Protein AF-A0A2A2I5F9-F1 (afdb_monomer_lite)

Radius of gyration: 12.44 Å; chains: 1; bounding box: 21×16×47 Å

Structure (mmCIF, N/CA/C/O backbone):
data_AF-A0A2A2I5F9-F1
#
_entry.id   AF-A0A2A2I5F9-F1
#
loop_
_atom_site.group_PDB
_atom_site.id
_atom_site.type_symbol
_atom_site.label_atom_id
_atom_site.label_alt_id
_atom_site.label_comp_id
_atom_site.label_asym_id
_atom_site.label_entity_id
_atom_site.label_seq_id
_atom_site.pdbx_PDB_ins_code
_atom_site.Cartn_x
_atom_site.Cartn_y
_atom_site.Cartn_z
_atom_site.occupancy
_atom_site.B_iso_or_equiv
_atom_site.auth_seq_id
_atom_site.auth_comp_id
_atom_site.auth_asym_id
_atom_site.auth_atom_id
_atom_site.pdbx_PDB_model_num
ATOM 1 N N . MET A 1 1 ? -6.396 -9.359 -21.633 1.00 47.34 1 MET A N 1
ATOM 2 C CA . MET A 1 1 ? -5.167 -9.534 -20.839 1.00 47.34 1 MET A CA 1
ATOM 3 C C . MET A 1 1 ? -5.591 -9.605 -19.384 1.00 47.34 1 MET A C 1
ATOM 5 O O . MET A 1 1 ? -6.292 -8.702 -18.944 1.00 47.34 1 MET A O 1
ATOM 9 N N . ALA A 1 2 ? -5.316 -10.707 -18.684 1.00 54.31 2 ALA A N 1
ATOM 10 C CA . ALA A 1 2 ? -5.602 -10.790 -17.255 1.00 54.31 2 ALA A CA 1
ATOM 11 C C . ALA A 1 2 ? -4.470 -10.065 -16.526 1.00 54.31 2 ALA A C 1
ATOM 13 O O . ALA A 1 2 ? -3.330 -10.518 -16.551 1.00 54.31 2 ALA A O 1
ATOM 14 N N . VAL A 1 3 ? -4.772 -8.908 -15.946 1.00 63.06 3 VAL A N 1
ATOM 15 C CA . VAL A 1 3 ? -3.828 -8.199 -15.087 1.00 63.06 3 VAL A CA 1
ATOM 16 C C . VAL A 1 3 ? -3.707 -9.017 -13.803 1.00 63.06 3 VAL A C 1
ATOM 18 O O . VAL A 1 3 ? -4.638 -9.043 -13.001 1.00 63.06 3 VAL A O 1
ATOM 21 N N . THR A 1 4 ? -2.594 -9.724 -13.624 1.00 74.00 4 THR A N 1
ATOM 22 C CA . THR A 1 4 ? -2.347 -10.486 -12.396 1.00 74.00 4 THR A CA 1
ATOM 23 C C . THR A 1 4 ? -2.147 -9.504 -11.245 1.00 74.00 4 THR A C 1
ATOM 25 O O . THR A 1 4 ? -1.149 -8.780 -11.202 1.00 74.00 4 THR A O 1
ATOM 28 N N . GLN A 1 5 ? -3.126 -9.456 -10.345 1.00 81.25 5 GLN A N 1
ATOM 29 C CA . GLN A 1 5 ? -3.071 -8.718 -9.089 1.00 81.25 5 GLN A CA 1
ATOM 30 C C . GLN A 1 5 ? -2.923 -9.712 -7.938 1.00 81.25 5 GLN A C 1
ATOM 32 O O . GLN A 1 5 ? -3.685 -10.672 -7.847 1.00 81.25 5 GLN A O 1
ATOM 37 N N . GLU A 1 6 ? -1.941 -9.484 -7.071 1.00 89.69 6 GLU A N 1
ATOM 38 C CA . GLU A 1 6 ? -1.665 -10.332 -5.909 1.00 89.69 6 GLU A CA 1
ATOM 39 C C . GLU A 1 6 ? -1.667 -9.483 -4.640 1.00 89.69 6 GLU A C 1
ATOM 41 O O . GLU A 1 6 ? -0.912 -8.514 -4.540 1.00 89.69 6 GLU A O 1
ATOM 46 N N . VAL A 1 7 ? -2.515 -9.837 -3.673 1.00 90.50 7 VAL A N 1
ATOM 47 C CA . VAL A 1 7 ? -2.569 -9.173 -2.365 1.00 90.50 7 VAL A CA 1
ATOM 48 C C . VAL A 1 7 ? -1.374 -9.631 -1.530 1.00 90.50 7 VAL A C 1
ATOM 50 O O . VAL A 1 7 ? -1.206 -10.822 -1.282 1.00 90.50 7 VAL A O 1
ATOM 53 N N . LEU A 1 8 ? -0.542 -8.683 -1.102 1.00 91.75 8 LEU A N 1
ATOM 54 C CA . LEU A 1 8 ? 0.677 -8.935 -0.329 1.00 91.75 8 LEU A CA 1
ATOM 55 C C . LEU A 1 8 ? 0.529 -8.621 1.162 1.00 91.75 8 LEU A C 1
ATOM 57 O O . LEU A 1 8 ? 1.261 -9.171 1.981 1.00 91.75 8 LEU A O 1
ATOM 61 N N . LEU A 1 9 ? -0.374 -7.707 1.515 1.00 90.50 9 LEU A N 1
ATOM 62 C CA . 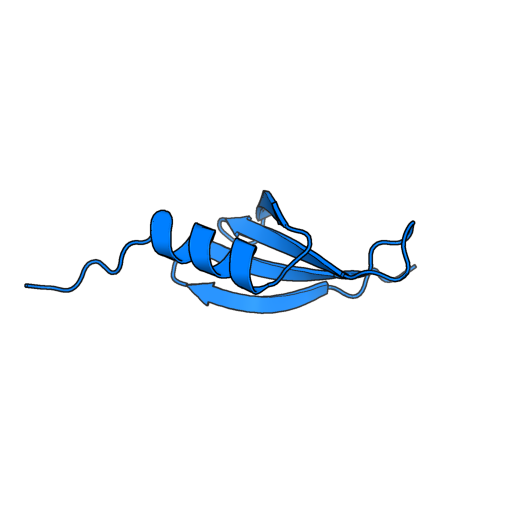LEU A 1 9 ? -0.643 -7.313 2.895 1.00 90.50 9 LEU A CA 1
ATOM 63 C C . LEU A 1 9 ? -2.088 -6.837 3.003 1.00 90.50 9 LEU A C 1
ATOM 65 O O . LEU A 1 9 ? -2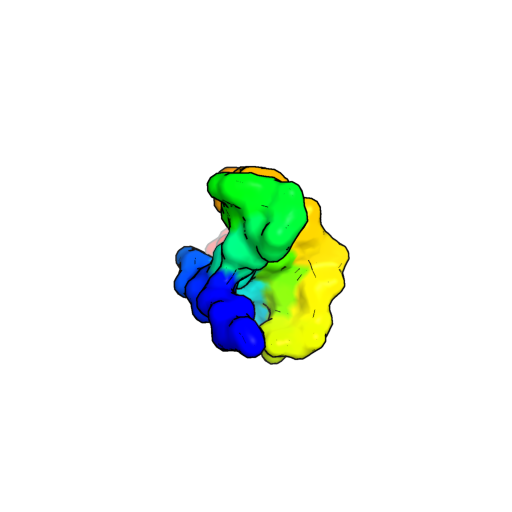.560 -6.132 2.118 1.00 90.50 9 LEU A O 1
ATOM 69 N N . GLU A 1 10 ? -2.764 -7.192 4.086 1.00 89.81 10 GLU A N 1
ATOM 70 C CA . GLU A 1 10 ? -4.106 -6.716 4.421 1.00 89.81 10 GLU A CA 1
ATOM 71 C C . GLU A 1 10 ? -4.122 -6.369 5.914 1.00 89.81 10 GLU A C 1
ATOM 73 O O . GLU A 1 10 ? -3.726 -7.182 6.752 1.00 89.81 10 GLU A O 1
ATOM 78 N N . GLN A 1 11 ? -4.486 -5.130 6.235 1.00 86.75 11 GLN A N 1
ATOM 79 C CA . GLN A 1 11 ? -4.557 -4.580 7.584 1.00 86.75 11 GLN A CA 1
ATOM 80 C C . GLN A 1 11 ? -5.791 -3.691 7.707 1.00 86.75 11 GLN A C 1
ATOM 82 O O . GLN A 1 11 ? -5.821 -2.588 7.162 1.00 86.75 11 GLN A O 1
ATOM 87 N N . ASP A 1 12 ? -6.776 -4.162 8.470 1.00 86.19 12 ASP A N 1
ATOM 88 C CA . ASP A 1 12 ? -8.056 -3.476 8.663 1.00 86.19 12 ASP A CA 1
ATOM 89 C C . ASP A 1 12 ? -8.703 -3.131 7.306 1.00 86.19 12 ASP A C 1
ATOM 91 O O . ASP A 1 12 ? -8.980 -4.034 6.517 1.00 86.19 12 ASP A O 1
ATOM 95 N N . LEU A 1 13 ? -8.907 -1.850 6.998 1.00 89.75 13 LEU A N 1
ATOM 96 C CA . LEU A 1 13 ? -9.435 -1.397 5.712 1.00 89.75 13 LEU A CA 1
ATOM 97 C C . LEU A 1 13 ? -8.373 -1.252 4.612 1.00 89.75 13 LEU A C 1
ATOM 99 O O . LEU A 1 13 ? -8.739 -1.025 3.462 1.00 89.75 13 LEU A O 1
ATOM 103 N N . LEU A 1 14 ? -7.080 -1.341 4.927 1.00 92.19 14 LEU A N 1
ATOM 104 C CA . LEU A 1 14 ? -5.985 -1.120 3.980 1.00 92.19 14 LEU A CA 1
ATOM 105 C C . LEU A 1 14 ? -5.434 -2.441 3.443 1.00 92.19 14 LEU A C 1
ATOM 107 O O . LEU A 1 14 ? -5.161 -3.370 4.196 1.00 92.19 14 LEU A O 1
ATOM 111 N N . ARG A 1 15 ? -5.164 -2.508 2.140 1.00 93.62 15 ARG A N 1
ATOM 112 C CA . ARG A 1 15 ? -4.460 -3.638 1.522 1.00 93.62 15 ARG A CA 1
ATOM 113 C C . ARG A 1 15 ? -3.380 -3.180 0.556 1.00 93.62 15 ARG A C 1
ATOM 115 O O . ARG A 1 15 ? -3.526 -2.159 -0.103 1.00 93.62 15 ARG A O 1
ATOM 122 N N . ILE A 1 16 ? -2.300 -3.946 0.451 1.00 94.38 16 ILE A N 1
ATOM 123 C CA . ILE A 1 16 ? -1.235 -3.746 -0.531 1.00 94.38 16 ILE A CA 1
ATOM 124 C C . ILE A 1 16 ? -1.377 -4.812 -1.604 1.00 94.38 16 ILE A C 1
ATOM 126 O O . ILE A 1 16 ? -1.287 -6.003 -1.312 1.00 94.38 16 ILE A O 1
ATOM 130 N N . VAL A 1 17 ? -1.543 -4.386 -2.848 1.00 94.00 17 VAL A N 1
ATOM 131 C CA . VAL A 1 17 ? -1.669 -5.260 -4.012 1.00 94.00 17 VAL A CA 1
ATOM 132 C C . VAL A 1 17 ? -0.496 -5.029 -4.942 1.00 94.00 17 VAL A C 1
ATOM 134 O O . VAL A 1 17 ? -0.225 -3.902 -5.349 1.00 94.00 17 VAL A O 1
ATOM 137 N N . SER A 1 18 ? 0.207 -6.097 -5.303 1.00 93.19 18 SER A N 1
ATOM 138 C CA . SER A 1 18 ? 1.175 -6.041 -6.389 1.00 93.19 18 SER A CA 1
ATOM 139 C C . SER A 1 18 ? 0.480 -6.243 -7.726 1.00 93.19 18 SER A C 1
ATOM 141 O O . SER A 1 18 ? -0.357 -7.131 -7.890 1.00 93.19 18 SER A O 1
ATOM 143 N N . ARG A 1 19 ? 0.830 -5.394 -8.685 1.00 89.69 19 ARG A N 1
ATOM 144 C CA . ARG A 1 19 ? 0.350 -5.441 -10.060 1.00 89.69 19 ARG A CA 1
ATOM 145 C C . ARG A 1 19 ? 1.559 -5.382 -10.988 1.00 89.69 19 ARG A C 1
ATOM 147 O O . ARG A 1 19 ? 2.476 -4.594 -10.759 1.00 89.69 19 ARG A O 1
ATOM 154 N N . ALA A 1 20 ? 1.570 -6.213 -12.026 1.00 85.31 20 ALA A N 1
ATOM 155 C CA . ALA A 1 20 ? 2.541 -6.068 -13.107 1.00 85.31 20 ALA A CA 1
ATOM 156 C C . ALA A 1 20 ? 2.258 -4.762 -13.865 1.00 85.31 20 ALA A C 1
ATOM 158 O O . ALA A 1 20 ? 1.116 -4.524 -14.270 1.00 85.31 20 ALA A O 1
ATOM 159 N N . ASP A 1 21 ? 3.270 -3.911 -14.021 1.00 79.75 21 ASP A N 1
ATOM 160 C CA . ASP A 1 21 ? 3.147 -2.736 -14.875 1.00 79.75 21 ASP A CA 1
ATOM 161 C C . ASP A 1 21 ? 3.187 -3.195 -16.337 1.00 79.75 21 ASP A C 1
ATOM 163 O O . ASP A 1 21 ? 4.114 -3.881 -16.748 1.00 79.75 21 ASP A O 1
ATOM 167 N N . GLU A 1 22 ? 2.175 -2.870 -17.143 1.00 71.06 22 GLU A N 1
ATOM 168 C CA . GLU A 1 22 ? 2.163 -3.314 -18.549 1.00 71.06 22 GLU A CA 1
ATOM 169 C C . GLU A 1 22 ? 3.175 -2.540 -19.414 1.00 71.06 22 GLU A C 1
ATOM 171 O O . GLU A 1 22 ? 3.472 -2.957 -20.531 1.00 71.06 22 GLU A O 1
ATOM 176 N N . SER A 1 23 ? 3.709 -1.421 -18.906 1.00 68.94 23 SER A N 1
ATOM 177 C CA . SER A 1 23 ? 4.636 -0.539 -19.630 1.00 68.94 23 SER A CA 1
ATOM 178 C C . SER A 1 23 ? 6.102 -0.714 -19.222 1.00 68.94 23 SER A C 1
ATOM 180 O O . SER A 1 23 ? 6.990 -0.249 -19.934 1.00 68.94 23 SER A O 1
ATOM 182 N N . SER A 1 24 ? 6.366 -1.394 -18.107 1.00 62.84 24 SER A N 1
ATOM 183 C CA . SER A 1 24 ? 7.697 -1.588 -17.534 1.00 62.84 24 SER A CA 1
ATOM 184 C C . SER A 1 24 ? 7.839 -3.034 -17.075 1.00 62.84 24 SER A C 1
ATOM 186 O O . SER A 1 24 ? 6.906 -3.593 -16.519 1.00 62.84 24 SER A O 1
ATOM 188 N N . GLU A 1 25 ? 9.028 -3.633 -17.164 1.00 71.56 25 GLU A N 1
ATOM 189 C CA . GLU A 1 25 ? 9.306 -4.967 -16.581 1.00 71.56 25 GLU A CA 1
ATOM 190 C C . GLU A 1 25 ? 9.237 -4.994 -15.028 1.00 71.56 25 GLU A C 1
ATOM 192 O O . GLU A 1 25 ? 9.710 -5.925 -14.376 1.00 71.56 25 GLU A O 1
ATOM 197 N N . GLY A 1 26 ? 8.665 -3.957 -14.411 1.00 78.38 26 GLY A N 1
ATOM 198 C CA . GLY A 1 26 ? 8.559 -3.759 -12.975 1.00 78.38 26 GLY A CA 1
ATOM 199 C C . GLY A 1 26 ? 7.190 -4.131 -12.406 1.00 78.38 26 GLY A C 1
ATOM 200 O O . GLY A 1 26 ? 6.177 -4.227 -13.100 1.00 78.38 26 GLY A O 1
ATOM 201 N N . ARG A 1 27 ? 7.157 -4.315 -11.085 1.00 88.06 27 ARG A N 1
ATOM 202 C CA . ARG A 1 27 ? 5.915 -4.415 -10.313 1.00 88.06 27 ARG A CA 1
ATOM 203 C C . ARG A 1 27 ? 5.616 -3.072 -9.664 1.00 88.06 27 ARG A C 1
ATOM 205 O O . ARG A 1 27 ? 6.521 -2.435 -9.129 1.00 88.06 27 ARG A O 1
ATOM 212 N N . VAL A 1 28 ? 4.346 -2.693 -9.656 1.00 91.88 28 VAL A N 1
ATOM 213 C CA . VAL A 1 28 ? 3.836 -1.588 -8.842 1.00 91.88 28 VAL A CA 1
ATOM 214 C C . VAL A 1 28 ? 3.057 -2.146 -7.661 1.00 91.88 28 VAL A C 1
ATOM 216 O O . VAL A 1 28 ? 2.417 -3.195 -7.755 1.00 91.88 28 VAL A O 1
ATOM 219 N N . TYR A 1 29 ? 3.126 -1.441 -6.542 1.00 93.81 29 TYR A N 1
ATOM 220 C CA . TYR A 1 29 ? 2.490 -1.807 -5.286 1.00 93.81 29 TYR A CA 1
ATOM 221 C C . TYR A 1 29 ? 1.432 -0.762 -4.968 1.00 93.81 29 TYR A C 1
ATOM 223 O O . TYR A 1 29 ? 1.747 0.387 -4.665 1.00 93.81 29 TYR A O 1
ATOM 231 N N . LEU A 1 30 ? 0.174 -1.151 -5.095 1.00 93.88 30 LEU A N 1
ATOM 232 C CA . LEU A 1 30 ? -0.980 -0.297 -4.878 1.00 93.88 30 LEU A CA 1
ATOM 233 C C . LEU A 1 30 ? -1.441 -0.465 -3.438 1.00 93.88 30 LEU A C 1
ATOM 235 O O . LEU A 1 30 ? -1.640 -1.590 -2.990 1.00 93.88 30 LEU A O 1
ATOM 239 N N . VAL A 1 31 ? -1.613 0.640 -2.724 1.00 93.94 31 VAL A N 1
ATOM 240 C CA . VAL A 1 31 ? -2.306 0.649 -1.437 1.00 93.94 31 VAL A CA 1
ATOM 241 C C . VAL A 1 31 ? -3.764 0.971 -1.714 1.00 93.94 31 VAL A C 1
ATOM 243 O O . VAL A 1 31 ? -4.068 2.039 -2.244 1.00 93.94 31 VAL A O 1
ATOM 246 N N . GLU A 1 32 ? -4.656 0.052 -1.376 1.00 94.31 32 GLU A N 1
ATOM 247 C CA . GLU A 1 32 ? -6.093 0.184 -1.582 1.00 94.31 32 GLU A CA 1
ATOM 248 C C . GLU A 1 32 ? -6.845 0.232 -0.251 1.00 94.31 32 GLU A C 1
ATOM 250 O O . GLU A 1 32 ? -6.460 -0.449 0.697 1.00 94.31 32 GLU A O 1
ATOM 255 N N . ILE A 1 33 ? -7.936 1.000 -0.200 1.00 90.75 33 ILE A N 1
ATOM 256 C CA . ILE A 1 33 ? -8.923 0.966 0.885 1.00 90.75 33 ILE A CA 1
ATOM 257 C C . ILE A 1 33 ? -10.111 0.105 0.459 1.00 90.75 33 ILE A C 1
ATOM 259 O O . ILE A 1 33 ? -10.630 0.269 -0.652 1.00 90.75 33 ILE A O 1
ATOM 263 N N . ASP A 1 34 ? -10.540 -0.807 1.337 1.00 86.56 34 ASP A N 1
ATOM 264 C CA . ASP A 1 34 ? -11.670 -1.740 1.153 1.00 86.56 34 ASP A CA 1
ATOM 265 C C . ASP A 1 34 ? -11.571 -2.552 -0.150 1.00 86.56 34 ASP A C 1
ATOM 267 O O . ASP A 1 34 ? -12.532 -3.107 -0.677 1.00 86.56 34 ASP A O 1
ATOM 271 N N . GLY A 1 35 ? -10.379 -2.566 -0.737 1.00 83.81 35 GLY A N 1
ATOM 272 C CA . GLY A 1 35 ? -10.136 -3.159 -2.025 1.00 83.81 35 GLY A CA 1
ATOM 273 C C . GLY A 1 35 ? -10.888 -2.589 -3.220 1.00 83.81 35 GLY A C 1
ATOM 274 O O . GLY A 1 35 ? -11.058 -3.292 -4.222 1.00 83.81 35 GLY A O 1
ATOM 275 N N . ARG A 1 36 ? -11.348 -1.347 -3.109 1.00 85.31 36 ARG A N 1
ATOM 276 C CA . ARG A 1 36 ? -12.113 -0.663 -4.157 1.00 85.31 36 ARG A CA 1
ATOM 277 C C . ARG A 1 36 ? -11.410 0.579 -4.666 1.00 85.31 36 ARG A C 1
ATOM 279 O O . ARG A 1 36 ? -11.508 0.882 -5.851 1.00 85.31 36 ARG A O 1
ATOM 286 N N . GLU A 1 37 ? -10.718 1.290 -3.784 1.00 90.50 37 GLU A N 1
ATOM 287 C CA . GLU A 1 37 ? -10.096 2.568 -4.102 1.00 90.50 37 GLU A CA 1
ATOM 288 C C . GLU A 1 37 ? -8.595 2.504 -3.855 1.00 90.50 37 GLU A C 1
ATOM 290 O O . GLU A 1 37 ? -8.158 2.188 -2.752 1.00 90.50 37 GLU A O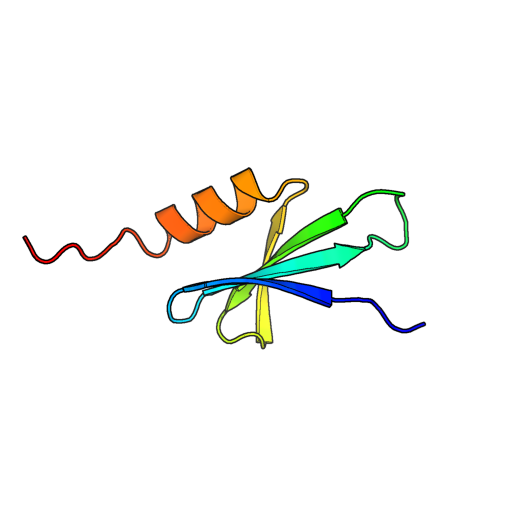 1
ATOM 295 N N . THR A 1 38 ? -7.796 2.813 -4.877 1.00 92.25 38 THR A N 1
ATOM 296 C CA . THR A 1 38 ? -6.346 2.964 -4.724 1.00 92.25 38 THR A CA 1
ATOM 297 C C . THR A 1 38 ? -6.038 4.338 -4.139 1.00 92.25 38 THR A C 1
ATOM 299 O O . THR A 1 38 ? -6.242 5.353 -4.799 1.00 92.25 38 THR A O 1
ATOM 302 N N . LEU A 1 39 ? -5.487 4.364 -2.928 1.00 91.88 39 LEU A N 1
ATOM 303 C CA . LEU A 1 39 ? -4.975 5.578 -2.298 1.00 91.88 39 LEU A CA 1
ATOM 304 C C . LEU A 1 39 ? -3.704 6.067 -2.978 1.00 91.88 39 LEU A C 1
ATOM 306 O O . LEU A 1 39 ? -3.554 7.247 -3.291 1.00 91.88 39 LEU A O 1
ATOM 310 N N . HIS A 1 40 ? -2.749 5.152 -3.140 1.00 93.06 40 HIS A N 1
ATOM 311 C CA . HIS A 1 40 ? -1.444 5.491 -3.674 1.00 93.06 40 HIS A CA 1
ATOM 312 C C . HIS A 1 40 ? -0.739 4.282 -4.283 1.00 93.06 40 HIS A C 1
ATOM 314 O O . HIS A 1 40 ? -1.046 3.132 -3.970 1.00 93.06 40 HIS A O 1
ATOM 320 N N . SER A 1 41 ? 0.220 4.555 -5.162 1.00 92.50 41 SER A N 1
ATOM 321 C CA . SER A 1 41 ? 1.005 3.558 -5.881 1.00 92.50 41 SER A CA 1
ATOM 322 C C . SER A 1 41 ? 2.487 3.775 -5.617 1.00 92.50 41 SER A C 1
ATOM 324 O O . SER A 1 41 ? 2.985 4.889 -5.772 1.00 92.50 41 SER A O 1
ATOM 326 N N . PHE A 1 42 ? 3.195 2.704 -5.289 1.00 93.56 42 PHE A N 1
ATOM 327 C CA . PHE A 1 42 ? 4.618 2.719 -4.984 1.00 93.56 42 PHE A CA 1
ATOM 328 C C . PHE A 1 42 ? 5.384 1.790 -5.919 1.00 93.56 42 PHE A C 1
ATOM 330 O O . PHE A 1 42 ? 4.882 0.748 -6.337 1.00 93.56 42 PHE A O 1
ATOM 337 N N . SER A 1 43 ? 6.640 2.131 -6.194 1.00 91.06 43 SER A N 1
ATOM 338 C CA . SER A 1 43 ? 7.542 1.275 -6.974 1.00 91.06 43 SER A CA 1
ATOM 339 C C . SER A 1 43 ? 8.141 0.129 -6.148 1.00 91.06 43 SER A C 1
ATOM 341 O O . SER A 1 43 ? 8.730 -0.790 -6.709 1.00 91.06 43 SER A O 1
ATOM 343 N N . THR A 1 44 ? 8.013 0.164 -4.814 1.00 92.25 44 THR A N 1
ATOM 344 C CA . THR A 1 44 ? 8.535 -0.870 -3.908 1.00 92.25 44 THR A CA 1
ATOM 345 C C . THR A 1 44 ? 7.516 -1.25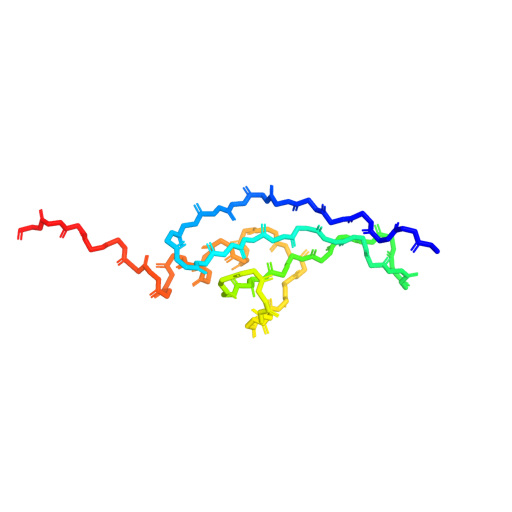5 -2.837 1.00 92.25 44 THR A C 1
ATOM 347 O O . THR A 1 44 ? 6.742 -0.423 -2.359 1.00 92.25 44 THR A O 1
ATOM 350 N N . PHE A 1 45 ? 7.543 -2.528 -2.428 1.00 92.38 45 PHE A N 1
ATOM 351 C CA . PHE A 1 45 ? 6.677 -3.044 -1.366 1.00 92.38 45 PHE A CA 1
ATOM 352 C C . PHE A 1 45 ? 6.948 -2.368 -0.018 1.00 92.38 45 PHE A C 1
ATOM 354 O O . PHE A 1 45 ? 6.018 -2.078 0.728 1.00 92.38 45 PHE A O 1
ATOM 361 N N . GLU A 1 46 ? 8.217 -2.090 0.291 1.00 93.69 46 GLU A N 1
ATOM 362 C CA . GLU A 1 46 ? 8.611 -1.471 1.558 1.00 93.69 46 GLU A CA 1
ATOM 363 C C . GLU A 1 46 ? 8.001 -0.075 1.729 1.00 93.69 46 GLU A C 1
ATOM 365 O O . GLU A 1 46 ? 7.445 0.213 2.788 1.00 93.69 46 GLU A O 1
ATOM 370 N N . ALA A 1 47 ? 8.011 0.750 0.677 1.00 94.12 47 ALA A N 1
ATOM 371 C CA . ALA A 1 47 ? 7.403 2.077 0.714 1.00 94.12 47 ALA A CA 1
ATOM 372 C C . ALA A 1 47 ? 5.878 2.000 0.909 1.00 94.12 47 ALA A C 1
ATOM 374 O O . ALA A 1 47 ? 5.324 2.717 1.743 1.00 94.12 47 ALA A O 1
ATOM 375 N N . ALA A 1 48 ? 5.207 1.071 0.214 1.00 93.62 48 ALA A N 1
ATOM 376 C CA . ALA A 1 48 ? 3.779 0.819 0.410 1.00 93.62 48 ALA A CA 1
ATOM 377 C C . ALA A 1 48 ? 3.469 0.375 1.849 1.00 93.62 48 ALA A C 1
ATOM 379 O O . ALA A 1 48 ? 2.519 0.857 2.463 1.00 93.62 48 ALA A O 1
ATOM 380 N N . ARG A 1 49 ? 4.302 -0.502 2.422 1.00 92.62 49 ARG A N 1
ATOM 381 C CA . ARG A 1 49 ? 4.155 -0.977 3.802 1.00 92.62 49 ARG A CA 1
ATOM 382 C C . ARG A 1 49 ? 4.359 0.138 4.824 1.00 92.62 49 ARG A C 1
ATOM 384 O O . ARG A 1 49 ? 3.580 0.231 5.767 1.00 92.62 49 ARG A O 1
ATOM 391 N N . GLN A 1 50 ? 5.379 0.975 4.652 1.00 92.44 50 GLN A N 1
ATOM 392 C CA . GLN A 1 50 ? 5.616 2.130 5.523 1.00 92.44 50 GLN A CA 1
ATOM 393 C C . GLN A 1 50 ? 4.433 3.102 5.498 1.00 92.44 50 GLN A C 1
ATOM 395 O O . GLN A 1 50 ? 4.037 3.612 6.542 1.00 92.44 50 GLN A O 1
ATOM 400 N N . PHE A 1 51 ? 3.835 3.314 4.325 1.00 91.81 51 PHE A N 1
ATOM 401 C CA . PHE A 1 51 ? 2.648 4.148 4.184 1.00 91.81 51 PHE A CA 1
ATOM 402 C C . PHE A 1 51 ? 1.437 3.567 4.925 1.00 91.81 51 PHE A C 1
ATOM 404 O O . PHE A 1 51 ? 0.790 4.288 5.681 1.00 91.81 51 PHE A O 1
ATOM 411 N N . VAL A 1 52 ? 1.169 2.263 4.786 1.00 90.25 52 VAL A N 1
ATOM 412 C CA . VAL A 1 52 ? 0.102 1.589 5.551 1.00 90.25 52 VAL A CA 1
ATOM 413 C C . VAL A 1 52 ? 0.340 1.718 7.057 1.00 90.25 52 VAL A C 1
ATOM 415 O O . VAL A 1 52 ? -0.570 2.113 7.780 1.00 90.25 52 VAL A O 1
ATOM 418 N N . ALA A 1 53 ? 1.571 1.489 7.522 1.00 88.81 53 ALA A N 1
ATOM 419 C CA . ALA A 1 53 ? 1.931 1.627 8.935 1.00 88.81 53 ALA A CA 1
ATOM 420 C C . ALA A 1 53 ? 1.795 3.067 9.470 1.00 88.81 53 ALA A C 1
ATOM 422 O O . ALA A 1 53 ? 1.592 3.263 10.663 1.00 88.81 53 ALA A O 1
ATOM 423 N N . MET A 1 54 ? 1.911 4.078 8.605 1.00 88.81 54 MET A N 1
ATOM 424 C CA . MET A 1 54 ? 1.693 5.481 8.967 1.00 88.81 54 MET A CA 1
ATOM 425 C C . MET A 1 54 ? 0.202 5.836 9.061 1.00 88.81 54 MET A C 1
ATOM 427 O O . MET A 1 54 ? -0.165 6.678 9.876 1.00 88.81 54 MET A O 1
ATOM 431 N N . LEU A 1 55 ? -0.646 5.231 8.221 1.00 86.19 55 LEU A N 1
ATOM 432 C CA . LEU A 1 55 ? -2.094 5.476 8.197 1.00 86.19 55 LEU A CA 1
ATOM 433 C C . LEU A 1 55 ? -2.847 4.714 9.286 1.00 86.19 55 LEU A C 1
ATOM 435 O O . LEU A 1 55 ? -3.783 5.246 9.877 1.00 86.19 55 LEU A O 1
ATOM 439 N N . ALA A 1 56 ? -2.421 3.485 9.551 1.00 74.69 56 ALA A N 1
ATOM 440 C CA . ALA A 1 56 ? -2.857 2.682 10.676 1.00 74.69 56 ALA A CA 1
ATOM 441 C C . ALA A 1 56 ? -1.656 2.501 11.612 1.00 74.69 56 ALA A C 1
ATOM 443 O O . ALA A 1 56 ? -1.100 1.400 11.681 1.00 74.69 56 ALA A O 1
ATOM 444 N N . PRO A 1 57 ? -1.206 3.574 12.303 1.00 68.31 57 PRO A N 1
ATOM 445 C CA . PRO A 1 57 ? -0.275 3.387 13.395 1.00 68.31 57 PRO A CA 1
ATOM 446 C C . PRO A 1 57 ? -1.021 2.495 14.368 1.00 68.31 57 PRO A C 1
ATOM 448 O O . PRO A 1 57 ? -2.125 2.843 14.794 1.00 68.31 57 PRO A O 1
ATOM 451 N N . ASP A 1 58 ? -0.468 1.307 14.596 1.00 62.03 58 ASP A N 1
ATOM 452 C CA . ASP A 1 58 ? -0.993 0.320 15.522 1.00 62.03 58 ASP A CA 1
ATOM 453 C C . ASP A 1 58 ? -1.586 1.080 16.708 1.00 62.03 58 ASP A C 1
ATOM 455 O O . ASP A 1 58 ? -0.881 1.811 17.413 1.00 62.03 58 ASP A O 1
ATOM 459 N N . SER A 1 59 ? -2.910 1.010 16.855 1.00 51.59 59 SER A N 1
ATOM 460 C CA . SER A 1 59 ? -3.567 1.432 18.081 1.00 51.59 59 SER A CA 1
ATOM 461 C C . SER A 1 59 ? -3.165 0.403 19.124 1.00 51.59 59 SER A C 1
ATOM 463 O O . SER A 1 59 ? -3.979 -0.416 19.532 1.00 51.59 59 SER A O 1
ATOM 465 N N . SER A 1 60 ? -1.881 0.384 19.485 1.00 47.69 60 SER A N 1
ATOM 466 C CA . SER A 1 60 ? -1.369 -0.376 20.600 1.00 47.69 60 SER A CA 1
ATOM 467 C C . SER A 1 60 ? -2.198 0.074 21.798 1.00 47.69 60 SER A C 1
ATOM 469 O O . SER A 1 60 ? -2.162 1.264 22.132 1.00 47.69 60 SER A O 1
ATOM 471 N N . PRO A 1 61 ? -3.000 -0.812 22.412 1.00 52.06 61 PRO A N 1
ATOM 472 C CA . PRO A 1 61 ? -3.657 -0.484 23.661 1.00 52.06 61 PRO A CA 1
ATOM 473 C C . PRO A 1 61 ? -2.552 -0.378 24.716 1.00 52.06 61 PRO A C 1
ATOM 475 O O . PRO A 1 61 ? -2.078 -1.387 25.237 1.00 52.06 61 PRO A O 1
ATOM 478 N N . GLY A 1 62 ? -2.076 0.846 24.936 1.00 45.78 62 GLY A N 1
ATOM 479 C CA . GLY A 1 62 ? -1.302 1.235 26.109 1.00 45.78 62 GLY A CA 1
ATOM 480 C C . GLY A 1 62 ? -2.238 1.635 27.233 1.00 45.78 62 GLY A C 1
ATOM 481 O O . GLY A 1 62 ? -3.174 2.416 26.947 1.00 45.78 62 GLY A O 1
#

Sequence (62 aa):
MAVTQEVLLEQDLLRIVSRADESSEGRVYLVEIDGRETLHSFSTFEAARQFVAMLAPDSSPG

pLDDT: mean 83.16, std 13.86, range [45.78, 94.38]

Secondary structure (DSSP, 8-state):
----EEEEEEETTEEEEEEE-SSSSSEEEEEEETTTEEEEEESSHHHHHHHHHHHS------

Organism: NCBI:txid1484056

Foldseek 3Di:
DPFDWDWDDDDDQWTWIWTCDPVDNAIKIFIDGVVPGTPDIDRDPVVSVVVVCVVCVPPPVD

=== Feature glossary ===
The record interleaves many kinds of information about one protein. Here is each kind framed as the question it answers.

Q: What are the backbone torsion angles?
A: φ (phi) and ψ (psi) are the two rotatable backbone dihedrals per residue: φ is the C(i-1)–N–Cα–C torsion, ψ is the N–Cα–C–N(i+1) torsion, both in degrees on (−180°, 180°]. α-helical residues cluster near (−60°, −45°); β-strand residues near (−120°, +130°). A Ramachandran plot is simply a scatter of (φ, ψ) for every residue.

Q: What is the amino-acid chain?
A: This is the polypeptide sequence — one letter per residue, N-terminus first. Length ranges from a few dozen residues for small domains to over a thousand for large multi-domain proteins.

Q: How mobile is each atom in the crystal?
A: For experimental (PDB) structures, the B-factor (temperature factor) quantifies the positional spread of each atom in the crystal — a combination of thermal vibration and static disorder — in units of Å². High B-factors mark flexible loops or poorly resolved regions; low B-factors mark the rigid, well-ordered core.

Q: Are the domains correctly placed relative to each other?
A: Predicted Aligned Error (PAE) is an AlphaFold confidence matrix: entry (i, j) is the expected error in the position of residue j, in ångströms, when the prediction is superimposed on the true structure at residue i. Low PAE within a block of residues means that block is internally rigid and well-predicted; high PAE between two blocks means their relative placement is uncertain even if each block individually is confident.

Q: How confident is the AlphaFold model at each residue?
A: pLDDT is the predicted lDDT-Cα score: AlphaFold's confidence that the local environment of each residue (all inter-atomic distances within 15 Å) is correctly placed. It is a per-residue number between 0 and 100, with higher meaning more reliable.

Q: What family and function is it annotated with?
A: Functional annotations link the protein to curated databases. InterPro entries identify conserved domains and families by matching the sequence against member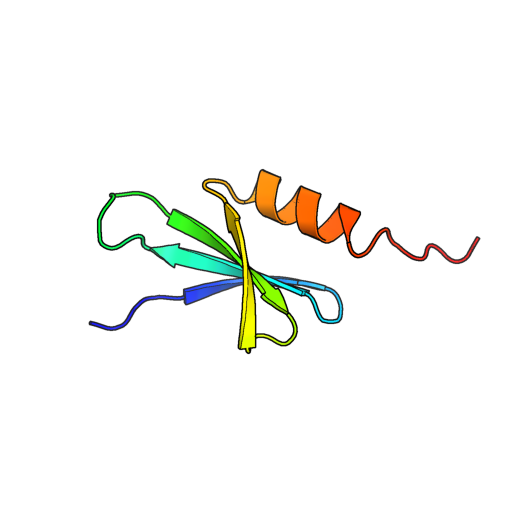-database signatures (Pfam, PROSITE, CDD, …). Gene Ontology (GO) terms describe molecular function, biological process, and cellular component in a controlled vocabulary. CATH places the structure in a hierarchical fold classification (Class/Architecture/Topology/Homologous-superfamily). The organism is the source species.

Q: How big and how compact is the whole molecule?
A: Three whole-structure scalars: the radius of gyration (RMS distance of Cα from centroid, in Å), the count of Cα–Cα contacts (pairs closer than 8 Å and separated by more than four residues in sequence — i.e. tertiary, not local, contacts), and the bounding-box dimensions. Together they distinguish compact globular folds from extended fibres or disordered chains.

Q: What known structures does this most resemble?
A: The Foldseek neighbor list gives the closest experimentally determined structures in the PDB, ranked by structural alignment. TM-score near 1 means near-identical fold; near 0.3 means only rough topology match. This is how one finds what a novel AlphaFold prediction most resembles in the solved-structure universe.

Q: Which residues are buried vs exposed?
A: SASA measures how much of the protein is reachable by solvent. It is computed by rolling a water-sized probe over the atomic surface and summing the exposed area (Å²). Per-residue SASA distinguishes core (buried, low SASA) from surface (exposed, high SASA) residues; total SASA is a whole-molecule size measure.

Q: Which residues are in helices, strands, or loops?
A: Eight-state secondary structure (DSSP): H is the canonical α-helix, G the tighter 3₁₀-helix, I the wider π-helix; E/B are β-structure, T and S are turns an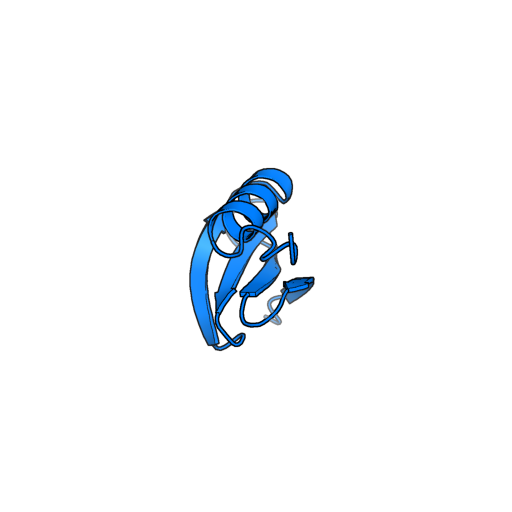d bends, and '-' is everything else. DSSP derives these from the pattern of main-chain N–H···O=C hydrogen bonds, not from the sequence.

Q: Where is each backbone atom in 3D?
A: Structure coordinates are given as an mmCIF _atom_site loop: one row per atom with element, residue name, chain id, sequence number, and x/y/z position in Å. Only the four main-chain atoms per residue are included here; side chains are omitted to keep the record compact.

Q: What if only a Cα trace is available?
A: Three-state secondary structure (P-SEA) collapses the eight DSSP classes into helix (a), strand (b), and coil (c). P-SEA assigns these from Cα geometry alone — distances and angles — without requiring backbone oxygens, so it works on any Cα trace.

Q: What do the rendered images show?
A: The six renders are orthographic views along the three Cartesian axes in both directions. Representation (cartoon, sticks, or surface) and color scheme (sequence-rainbow or by-chain) vary across proteins so the training set covers all the common visualization conventions.

Q: What does the local fold look like, residue by residue?
A: Foldseek's 3Di representation compresses backbone geometry into a per-residue letter drawn from a learned twenty-state alphabet. It captures the tertiary interaction pattern around each residue — which residues are packed against it in space, regardless of where they are in sequence.

Q: What do the diagnostic plots show?
A: The contact map is a binary N×N matrix image: pixel (i, j) is dark where Cα_i and Cα_j are within 8 Å and |i−j|>4. Because the |i−j|>4 filter removes local helical contacts, off-diagonal stripes parallel to the main diagonal indicate parallel β-sheets; stripes perpendicular to it indicate antiparallel β-sheets. The Ramachandran plot scatters every residue's (φ, ψ) pair against the sterically allowed regions. The PAE heatmap renders the predicted-aligned-error matrix.